Protein AF-A0A965D3B6-F1 (afdb_monomer_lite)

Foldseek 3Di:
DDDDDDPVRVVVVVVVCVVVLVCQCVPPVCSVVVSVVVVVVVVVVVVVVVVVVVVVVD

Secondary structure (DSSP, 8-state):
------HHHHHHHHHHTHHHHHHHHHHSTTHHHHHHHHHHHHHHHHHHHHHHHHHHT-

Structure (mmCIF, N/CA/C/O backbone):
data_AF-A0A965D3B6-F1
#
_entry.id   AF-A0A965D3B6-F1
#
loop_
_atom_site.group_PDB
_atom_site.id
_atom_site.type_symbol
_atom_site.label_atom_id
_atom_site.label_alt_id
_atom_site.label_comp_id
_atom_site.label_asym_id
_atom_site.label_entity_id
_atom_site.label_seq_id
_atom_site.pdbx_PDB_ins_code
_atom_site.Cartn_x
_atom_site.Cartn_y
_atom_site.Cartn_z
_atom_site.occupancy
_atom_site.B_iso_or_equiv
_atom_site.auth_seq_id
_atom_site.auth_comp_id
_atom_site.auth_asym_id
_atom_site.auth_atom_id
_atom_site.pdbx_PDB_model_num
ATOM 1 N N . ASP A 1 1 ? 7.734 17.482 -22.099 1.00 81.31 1 ASP A N 1
ATOM 2 C CA . ASP A 1 1 ? 8.330 16.401 -21.302 1.00 81.31 1 ASP A CA 1
ATOM 3 C C . ASP A 1 1 ? 7.410 16.085 -20.131 1.00 81.31 1 ASP A C 1
ATOM 5 O O . ASP A 1 1 ? 6.711 16.998 -19.694 1.00 81.31 1 ASP A O 1
ATOM 9 N N . LEU A 1 2 ? 7.338 14.829 -19.684 1.00 92.19 2 LEU A N 1
ATOM 10 C CA . LEU A 1 2 ? 6.420 14.395 -18.620 1.00 92.19 2 LEU A CA 1
ATOM 11 C C . LEU A 1 2 ? 7.192 14.177 -17.317 1.00 92.19 2 LEU A C 1
ATOM 13 O O . LEU A 1 2 ? 8.164 13.429 -17.292 1.00 92.19 2 LEU A O 1
ATOM 17 N N . TYR A 1 3 ? 6.743 14.803 -16.229 1.00 93.25 3 TYR A N 1
ATOM 18 C CA . TYR A 1 3 ? 7.340 14.585 -14.914 1.00 93.25 3 TYR A CA 1
ATOM 19 C C . TYR A 1 3 ? 7.166 13.128 -14.466 1.00 93.25 3 TYR A C 1
ATOM 21 O O . TYR A 1 3 ? 6.047 12.617 -14.390 1.00 93.25 3 TYR A O 1
ATOM 29 N N . VAL A 1 4 ? 8.287 12.490 -14.127 1.00 95.69 4 VAL A N 1
ATOM 30 C CA . VAL A 1 4 ? 8.337 11.166 -13.506 1.00 95.69 4 VAL A CA 1
ATOM 31 C C . VAL A 1 4 ? 9.104 11.303 -12.190 1.00 95.69 4 VAL A C 1
ATOM 33 O O . VAL A 1 4 ? 10.301 11.589 -12.230 1.00 95.69 4 VAL A O 1
ATOM 36 N N . PRO A 1 5 ? 8.458 11.094 -11.029 1.00 96.69 5 PRO A N 1
ATOM 37 C CA . PRO A 1 5 ? 9.132 11.217 -9.745 1.00 96.69 5 PRO A CA 1
ATOM 38 C C . PRO A 1 5 ? 10.301 10.235 -9.620 1.00 96.69 5 PRO A C 1
ATOM 40 O O . PRO A 1 5 ? 10.169 9.045 -9.942 1.00 96.69 5 PRO A O 1
ATOM 43 N N . SER A 1 6 ? 11.419 10.713 -9.081 1.00 97.00 6 SER A N 1
ATOM 44 C CA . SER A 1 6 ? 12.537 9.871 -8.664 1.00 97.00 6 SER A CA 1
ATOM 45 C C . SER A 1 6 ? 12.128 8.927 -7.520 1.00 97.00 6 SER A C 1
ATOM 47 O O . SER A 1 6 ? 11.129 9.159 -6.832 1.00 97.00 6 SER A O 1
ATOM 49 N N . PRO A 1 7 ? 12.886 7.846 -7.267 1.00 96.56 7 PRO A N 1
ATOM 50 C CA . PRO A 1 7 ? 12.592 6.940 -6.157 1.00 96.56 7 PRO A CA 1
ATOM 51 C C . PRO A 1 7 ? 12.520 7.635 -4.787 1.00 96.56 7 PRO A C 1
ATOM 53 O O . PRO A 1 7 ? 11.652 7.304 -3.980 1.00 96.56 7 PRO A O 1
ATOM 56 N N . SER A 1 8 ? 13.388 8.619 -4.534 1.00 97.06 8 SER A N 1
ATOM 57 C CA . SER A 1 8 ? 13.385 9.397 -3.289 1.00 97.06 8 SER A CA 1
ATOM 58 C C . SER A 1 8 ? 12.149 10.290 -3.173 1.00 97.06 8 SER A C 1
ATOM 60 O O . SER A 1 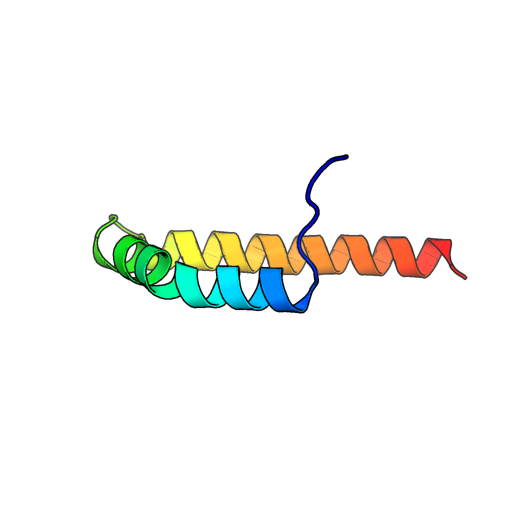8 ? 11.544 10.343 -2.105 1.00 97.06 8 SER A O 1
ATOM 62 N N . GLU A 1 9 ? 11.716 10.927 -4.264 1.00 97.62 9 GLU A N 1
ATOM 63 C CA . GLU A 1 9 ? 10.465 11.698 -4.294 1.00 97.62 9 GLU A CA 1
ATOM 64 C C . GLU A 1 9 ? 9.245 10.801 -4.060 1.00 97.62 9 GLU A C 1
ATOM 66 O O . GLU A 1 9 ? 8.378 11.147 -3.262 1.00 97.62 9 GLU A O 1
ATOM 71 N N . LYS A 1 10 ? 9.196 9.604 -4.665 1.00 96.12 10 LYS A N 1
ATOM 72 C CA . LYS A 1 10 ? 8.120 8.629 -4.398 1.00 96.12 10 LYS A CA 1
ATOM 73 C C . LYS A 1 10 ? 8.065 8.236 -2.923 1.00 96.12 10 LYS A C 1
ATOM 75 O O . LYS A 1 10 ? 6.976 8.160 -2.355 1.00 96.12 10 LYS A O 1
ATOM 80 N N . ALA A 1 11 ? 9.218 8.005 -2.295 1.00 96.12 11 ALA A N 1
ATOM 81 C CA . ALA A 1 11 ? 9.288 7.698 -0.868 1.00 96.12 11 ALA A CA 1
ATOM 82 C C . ALA A 1 11 ? 8.818 8.884 -0.009 1.00 96.12 11 ALA A C 1
ATOM 84 O O . ALA A 1 11 ? 8.039 8.695 0.926 1.00 96.12 11 ALA A O 1
ATOM 85 N N . ALA A 1 12 ? 9.220 10.109 -0.360 1.00 97.19 12 ALA A N 1
ATOM 86 C CA . ALA A 1 12 ? 8.773 11.321 0.319 1.00 97.19 12 ALA A CA 1
ATOM 87 C C . ALA A 1 12 ? 7.251 11.507 0.210 1.00 97.19 12 ALA A C 1
ATOM 89 O O . ALA A 1 12 ? 6.600 11.764 1.221 1.00 97.19 12 ALA A O 1
ATOM 90 N N . PHE A 1 13 ? 6.665 11.296 -0.972 1.00 96.12 13 PHE A N 1
ATOM 91 C CA . PHE A 1 13 ? 5.213 11.344 -1.162 1.00 96.12 13 PHE A CA 1
ATOM 92 C C . PHE A 1 13 ? 4.487 10.260 -0.365 1.00 96.12 13 PHE A C 1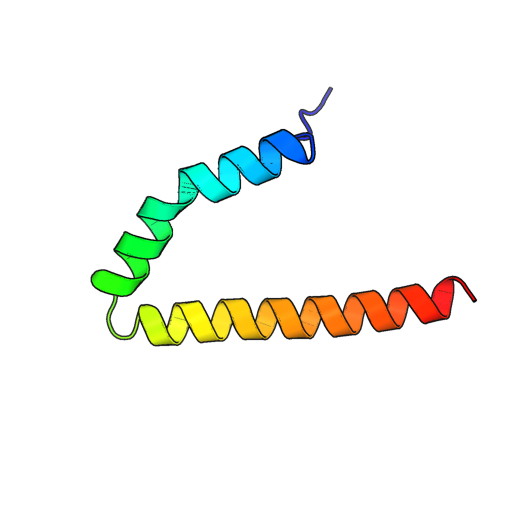
ATOM 94 O O . PHE A 1 13 ? 3.477 10.550 0.272 1.00 96.12 13 PHE A O 1
ATOM 101 N N . LYS A 1 14 ? 5.018 9.030 -0.332 1.00 93.69 14 LYS A N 1
ATOM 102 C CA . LYS A 1 14 ? 4.451 7.947 0.484 1.00 93.69 14 LYS A CA 1
ATOM 103 C C . LYS A 1 14 ? 4.429 8.314 1.970 1.00 93.69 14 LYS A C 1
ATOM 105 O O . LYS A 1 14 ? 3.412 8.102 2.624 1.00 93.69 14 LYS A O 1
ATOM 110 N N . ASN A 1 15 ? 5.517 8.885 2.482 1.00 95.94 15 ASN A N 1
ATOM 111 C CA . ASN A 1 15 ? 5.608 9.317 3.876 1.00 95.94 15 ASN A CA 1
ATOM 112 C C . ASN A 1 15 ? 4.664 10.490 4.168 1.00 95.94 15 ASN A C 1
ATOM 114 O O . ASN A 1 15 ? 3.963 10.478 5.175 1.00 95.94 15 ASN A O 1
ATOM 118 N N . ALA A 1 16 ? 4.598 11.474 3.268 1.00 97.62 16 ALA A N 1
ATOM 119 C CA . ALA A 1 16 ? 3.691 12.612 3.394 1.00 97.62 16 ALA A CA 1
ATOM 120 C C . ALA A 1 16 ? 2.209 12.197 3.369 1.00 97.62 16 ALA A C 1
ATOM 122 O O . ALA A 1 16 ? 1.375 12.878 3.959 1.00 97.62 16 ALA A O 1
ATOM 123 N N . ALA A 1 17 ? 1.880 11.071 2.730 1.00 95.94 17 ALA A N 1
ATOM 124 C CA . ALA A 1 17 ? 0.530 10.518 2.692 1.00 95.94 17 ALA A CA 1
ATOM 125 C C . ALA A 1 17 ? 0.121 9.758 3.971 1.00 95.94 17 ALA A C 1
ATOM 127 O O . ALA A 1 17 ? -1.052 9.412 4.103 1.00 95.94 17 ALA A O 1
ATOM 128 N N . ALA A 1 18 ? 1.034 9.517 4.924 1.00 95.69 18 ALA A N 1
ATOM 129 C CA . ALA A 1 18 ? 0.742 8.760 6.148 1.00 95.69 18 ALA A CA 1
ATOM 130 C C . ALA A 1 18 ? -0.519 9.232 6.910 1.00 95.69 18 ALA A C 1
ATOM 132 O O . ALA A 1 18 ? -1.339 8.375 7.253 1.00 95.69 18 ALA A O 1
ATOM 133 N N . PRO A 1 19 ? -0.776 10.548 7.080 1.00 97.81 19 PRO A N 1
ATOM 134 C CA . PRO A 1 19 ? -1.977 11.020 7.771 1.00 97.81 19 PRO A CA 1
ATOM 135 C C . PRO A 1 19 ? -3.288 10.592 7.098 1.00 97.81 19 PRO A C 1
ATOM 137 O O . PRO A 1 19 ? -4.302 10.429 7.772 1.00 97.81 19 PRO A O 1
ATOM 140 N N . VAL A 1 20 ? -3.282 10.384 5.776 1.00 97.50 20 VAL A N 1
ATOM 141 C CA . VAL A 1 20 ? -4.465 9.936 5.022 1.00 97.50 20 VAL A CA 1
ATOM 142 C C . VAL A 1 20 ? -4.785 8.478 5.347 1.00 97.50 20 VAL A C 1
ATOM 144 O O . VAL A 1 20 ? -5.950 8.130 5.529 1.00 97.50 20 VAL A O 1
ATOM 147 N N . TYR A 1 21 ? -3.761 7.631 5.474 1.00 96.12 21 TYR A N 1
ATOM 148 C CA . TYR A 1 21 ? -3.940 6.234 5.871 1.00 96.12 21 TYR A CA 1
ATOM 149 C C . TYR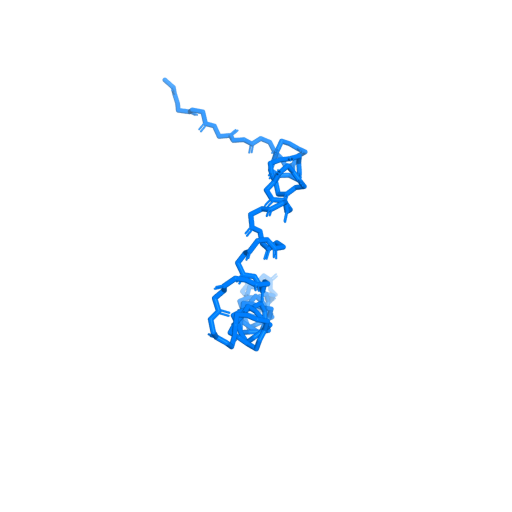 A 1 21 ? -4.418 6.126 7.317 1.00 96.12 21 TYR A C 1
ATOM 151 O O . TYR A 1 21 ? -5.316 5.339 7.610 1.00 96.12 21 TYR A O 1
ATOM 159 N N . ASP A 1 22 ? -3.852 6.929 8.217 1.00 97.69 22 ASP A N 1
ATOM 160 C CA . ASP A 1 22 ? -4.259 6.943 9.623 1.00 97.69 22 ASP A CA 1
ATOM 161 C C . ASP A 1 22 ? -5.702 7.418 9.786 1.00 97.69 22 ASP A C 1
ATOM 163 O O . ASP A 1 22 ? -6.486 6.775 10.485 1.00 97.69 22 ASP A O 1
ATOM 167 N N . TRP A 1 23 ? -6.091 8.472 9.063 1.00 98.31 23 TRP A N 1
ATOM 168 C CA . TRP A 1 23 ? -7.480 8.909 9.023 1.00 98.31 23 TRP A CA 1
ATOM 169 C C . TRP A 1 23 ? -8.402 7.807 8.489 1.00 98.31 23 TRP A C 1
ATOM 171 O O . TRP A 1 23 ? -9.409 7.507 9.127 1.00 98.31 23 TRP A O 1
ATOM 181 N N . PHE A 1 24 ? -8.052 7.162 7.370 1.00 98.31 24 PHE A N 1
ATOM 182 C CA . PHE A 1 24 ? -8.866 6.093 6.784 1.00 98.31 24 PHE A CA 1
ATOM 183 C C . PHE A 1 24 ? -9.094 4.947 7.774 1.00 98.31 24 PHE A 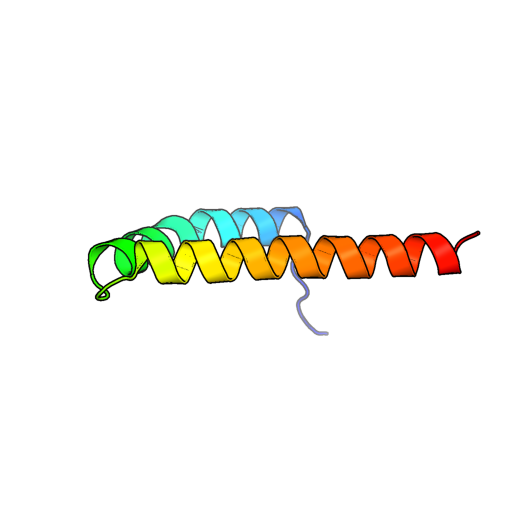C 1
ATOM 185 O O . PHE A 1 24 ? -10.237 4.561 8.012 1.00 98.31 24 PHE A O 1
ATOM 192 N N . LYS A 1 25 ? -8.024 4.444 8.400 1.00 97.94 25 LYS A N 1
ATOM 193 C CA . LYS A 1 25 ? -8.110 3.343 9.371 1.00 97.94 25 LYS A CA 1
ATOM 194 C C . LYS A 1 25 ? -9.001 3.690 10.566 1.00 97.94 25 LYS A C 1
ATOM 196 O O . LYS A 1 25 ? -9.720 2.819 11.041 1.00 97.94 25 LYS A O 1
ATOM 201 N N . ALA A 1 26 ? -8.950 4.939 11.033 1.00 98.31 26 ALA A N 1
ATOM 202 C CA . ALA A 1 26 ? -9.660 5.378 12.233 1.00 98.31 26 ALA A CA 1
ATOM 203 C C . ALA A 1 26 ? -11.120 5.801 11.993 1.00 98.31 26 ALA A C 1
ATOM 205 O O . ALA A 1 26 ? -11.917 5.761 12.926 1.00 98.31 26 ALA A O 1
ATOM 206 N N . ASN A 1 27 ? -11.468 6.245 10.781 1.00 98.12 27 ASN A N 1
ATOM 207 C CA . ASN A 1 27 ? -12.758 6.898 10.515 1.00 98.12 27 ASN A CA 1
ATOM 208 C C . ASN A 1 27 ? -13.680 6.095 9.591 1.00 98.12 27 ASN A C 1
ATOM 210 O O . ASN A 1 27 ? -14.875 6.379 9.532 1.00 98.12 27 ASN A O 1
ATOM 214 N N . VAL A 1 28 ? -13.154 5.111 8.861 1.00 98.06 28 VAL A N 1
ATOM 215 C CA . VAL A 1 28 ? -13.959 4.216 8.023 1.00 98.06 28 VAL A CA 1
ATOM 216 C C . VAL A 1 28 ? -14.293 2.962 8.820 1.00 98.06 28 VAL A C 1
ATOM 218 O O . VAL A 1 28 ? -13.419 2.386 9.467 1.00 98.06 28 VAL A O 1
ATOM 221 N N . ASP A 1 29 ? -15.549 2.516 8.761 1.00 98.44 29 ASP A N 1
ATOM 222 C CA . ASP A 1 29 ? -15.956 1.270 9.411 1.00 98.44 29 ASP A CA 1
ATOM 223 C C . ASP A 1 29 ? -15.161 0.080 8.849 1.00 98.44 29 ASP A C 1
ATOM 225 O O . ASP A 1 29 ? -15.058 -0.116 7.636 1.00 98.44 29 ASP A O 1
ATOM 229 N N . GLY A 1 30 ? -14.526 -0.680 9.742 1.00 98.25 30 GLY A N 1
ATOM 230 C CA . GLY A 1 30 ? -13.576 -1.730 9.376 1.00 98.25 30 GLY A CA 1
ATOM 231 C C . GLY A 1 30 ? -12.317 -1.238 8.642 1.00 98.25 30 GLY A C 1
ATOM 232 O O . GLY A 1 30 ? -11.619 -2.059 8.043 1.00 98.25 30 GLY A O 1
ATOM 233 N N . GLY A 1 31 ? -12.006 0.062 8.679 1.00 98.31 31 GLY A N 1
ATOM 234 C CA . GLY A 1 31 ? -10.940 0.695 7.899 1.00 98.31 31 GLY A CA 1
ATOM 235 C C . GLY A 1 31 ? -9.571 0.047 8.091 1.00 98.31 31 GLY A C 1
ATOM 236 O O . GLY A 1 31 ? -8.880 -0.221 7.114 1.00 98.31 31 GLY A O 1
ATOM 237 N N . GLU A 1 32 ? -9.200 -0.292 9.326 1.00 98.38 32 GLU A N 1
ATOM 238 C CA . GLU A 1 32 ? -7.952 -1.012 9.609 1.00 98.38 32 GLU A CA 1
ATOM 239 C C . GLU A 1 32 ? -7.904 -2.397 8.949 1.00 98.38 32 GLU A C 1
ATOM 241 O O . GLU A 1 32 ? -6.929 -2.734 8.278 1.00 98.38 32 GLU A O 1
ATOM 246 N N . LYS A 1 33 ? -8.985 -3.179 9.058 1.00 98.44 33 LYS A N 1
ATOM 247 C CA . LYS A 1 33 ? -9.075 -4.508 8.437 1.00 98.44 33 LYS A CA 1
ATOM 248 C C . LYS A 1 33 ? -8.956 -4.419 6.916 1.00 98.44 33 LYS A C 1
ATOM 250 O O . LYS A 1 33 ? -8.253 -5.223 6.310 1.00 98.44 33 LYS A O 1
ATOM 255 N N . ILE A 1 34 ? -9.652 -3.461 6.307 1.00 98.38 34 ILE A N 1
ATOM 256 C CA . ILE A 1 34 ? -9.649 -3.259 4.854 1.00 98.38 34 ILE A CA 1
ATOM 257 C C . ILE A 1 34 ? -8.271 -2.792 4.383 1.00 98.38 34 ILE A C 1
ATOM 259 O O . ILE A 1 34 ? -7.755 -3.321 3.401 1.00 98.38 34 ILE A O 1
ATOM 263 N N . PHE A 1 35 ? -7.666 -1.832 5.086 1.00 97.50 35 PHE A N 1
ATOM 264 C CA . PHE A 1 35 ? -6.341 -1.318 4.753 1.00 97.50 35 PHE A CA 1
ATOM 265 C C . PHE A 1 35 ? -5.290 -2.429 4.798 1.00 97.50 35 PHE A C 1
ATOM 267 O O . PHE A 1 35 ? -4.555 -2.601 3.829 1.00 97.50 35 PHE A O 1
ATOM 274 N N . ASN A 1 36 ? -5.279 -3.225 5.870 1.00 98.19 36 ASN A N 1
ATOM 275 C CA . ASN A 1 36 ? -4.345 -4.340 6.008 1.00 98.19 36 ASN A CA 1
ATOM 276 C C . ASN A 1 36 ? -4.571 -5.397 4.915 1.00 98.19 36 ASN A C 1
ATOM 278 O O . ASN A 1 36 ? -3.621 -5.807 4.257 1.00 98.19 36 ASN A O 1
ATOM 282 N N . ALA A 1 37 ? -5.828 -5.764 4.635 1.00 98.38 37 ALA A N 1
ATOM 283 C CA . ALA A 1 37 ? -6.143 -6.706 3.559 1.00 98.38 37 ALA A CA 1
ATOM 284 C C . ALA A 1 37 ? -5.657 -6.211 2.184 1.00 98.38 37 ALA A C 1
ATOM 286 O O . ALA A 1 37 ? -5.139 -6.999 1.393 1.00 98.38 37 ALA A O 1
ATOM 287 N N . LEU A 1 38 ? -5.792 -4.910 1.905 1.00 97.75 38 LEU A N 1
ATOM 288 C CA . LEU A 1 38 ? -5.269 -4.301 0.684 1.00 97.75 38 LEU A CA 1
ATOM 289 C C . LEU A 1 38 ? -3.738 -4.384 0.631 1.00 97.75 38 LEU A C 1
ATOM 291 O O . LEU A 1 38 ? -3.193 -4.804 -0.388 1.00 97.75 38 LEU A O 1
ATOM 295 N N . THR A 1 39 ? -3.037 -3.992 1.698 1.00 96.62 39 THR A N 1
ATOM 296 C CA . 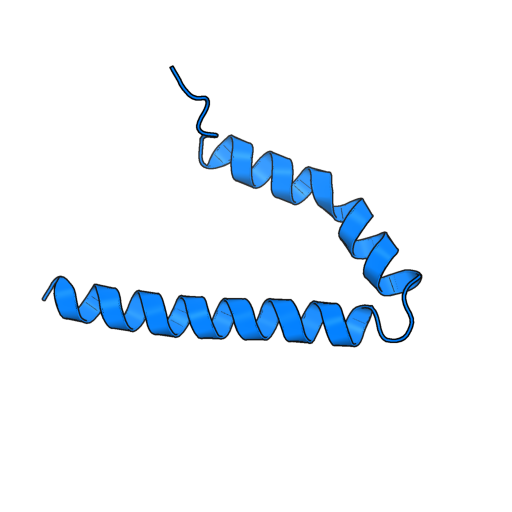THR A 1 39 ? -1.567 -4.002 1.708 1.00 96.62 39 THR A CA 1
ATOM 297 C C . THR A 1 39 ? -0.993 -5.412 1.624 1.00 96.62 39 THR A C 1
ATOM 299 O O . THR A 1 39 ? -0.003 -5.616 0.924 1.00 96.62 39 THR A O 1
ATOM 302 N N . ASP A 1 40 ? -1.642 -6.387 2.259 1.00 98.44 40 ASP A N 1
ATOM 303 C CA . ASP A 1 40 ? -1.239 -7.793 2.205 1.00 98.44 40 ASP A CA 1
ATOM 304 C C . ASP A 1 40 ? -1.426 -8.367 0.795 1.00 98.44 40 ASP A C 1
ATOM 306 O O . ASP A 1 40 ? -0.532 -9.028 0.263 1.00 98.44 40 ASP A O 1
ATOM 310 N N . ALA A 1 41 ? -2.557 -8.063 0.146 1.00 98.50 41 ALA A N 1
ATOM 311 C CA . ALA A 1 41 ? -2.809 -8.477 -1.233 1.00 98.50 41 ALA A CA 1
ATOM 312 C C . ALA A 1 41 ? -1.798 -7.862 -2.216 1.00 98.50 41 ALA A C 1
ATOM 314 O O . ALA A 1 41 ? -1.332 -8.547 -3.128 1.00 98.50 41 ALA A O 1
ATOM 315 N N . VAL A 1 42 ? -1.422 -6.591 -2.021 1.00 97.81 42 VAL A N 1
ATOM 316 C CA . VAL A 1 42 ? -0.376 -5.935 -2.822 1.00 97.81 42 VAL A CA 1
ATOM 317 C C . VAL A 1 42 ? 0.971 -6.629 -2.629 1.00 97.81 42 VAL A C 1
ATOM 319 O O . VAL A 1 42 ? 1.614 -6.958 -3.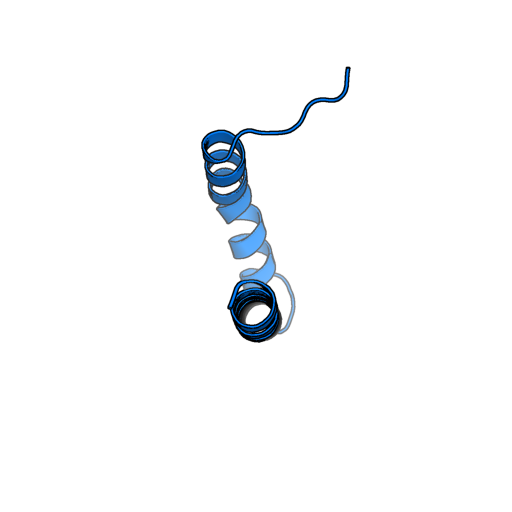622 1.00 97.81 42 VAL A O 1
ATOM 322 N N . ALA A 1 43 ? 1.375 -6.911 -1.388 1.00 98.06 43 ALA A N 1
ATOM 323 C CA . ALA A 1 43 ? 2.637 -7.595 -1.110 1.00 98.06 43 ALA A CA 1
ATOM 324 C C . ALA A 1 43 ? 2.693 -9.000 -1.740 1.00 98.06 43 ALA A C 1
ATOM 326 O O . ALA A 1 43 ? 3.720 -9.386 -2.301 1.00 98.06 43 ALA A O 1
ATOM 327 N N . ALA A 1 44 ? 1.584 -9.747 -1.703 1.00 98.25 44 ALA A N 1
ATOM 328 C CA . ALA A 1 44 ? 1.480 -11.044 -2.369 1.00 98.25 44 ALA A CA 1
ATOM 329 C C . ALA A 1 44 ? 1.651 -10.916 -3.894 1.00 98.25 44 ALA A C 1
ATOM 331 O O . ALA A 1 44 ? 2.480 -11.610 -4.483 1.00 98.25 44 ALA A O 1
ATOM 332 N N . ALA A 1 45 ? 0.937 -9.976 -4.522 1.00 98.50 45 ALA A N 1
ATOM 333 C CA . ALA A 1 45 ? 1.036 -9.735 -5.959 1.00 98.50 45 ALA A CA 1
ATOM 334 C C . ALA A 1 45 ? 2.443 -9.271 -6.385 1.00 98.50 45 ALA A C 1
ATOM 336 O O . ALA A 1 45 ? 2.958 -9.712 -7.412 1.00 98.50 45 ALA A O 1
ATOM 337 N N . GLU A 1 46 ? 3.094 -8.410 -5.597 1.00 97.88 46 GLU A N 1
ATOM 338 C CA . GLU A 1 46 ? 4.490 -8.016 -5.819 1.00 97.88 46 GLU A CA 1
ATOM 339 C C . GLU A 1 46 ? 5.433 -9.225 -5.752 1.00 97.88 46 GLU A C 1
ATOM 341 O O . GLU A 1 46 ? 6.341 -9.341 -6.580 1.00 97.88 46 GLU A O 1
ATOM 346 N N . GLY A 1 47 ? 5.200 -10.148 -4.814 1.00 97.94 47 GLY A N 1
ATOM 347 C CA . GLY A 1 47 ? 5.917 -11.419 -4.718 1.00 97.94 47 GLY A CA 1
ATOM 348 C C . GLY A 1 47 ? 5.796 -12.259 -5.991 1.00 97.94 47 GLY A C 1
ATOM 349 O O . GLY A 1 47 ? 6.817 -12.647 -6.565 1.00 97.94 47 GLY A O 1
ATOM 350 N N . ASP A 1 48 ? 4.572 -12.474 -6.474 1.00 98.19 48 ASP A N 1
ATOM 351 C CA . ASP A 1 48 ? 4.301 -13.248 -7.692 1.00 98.19 48 ASP A CA 1
ATOM 352 C C . ASP A 1 48 ? 4.944 -12.615 -8.933 1.00 98.19 48 ASP A C 1
ATOM 354 O O . ASP A 1 48 ? 5.581 -13.302 -9.738 1.00 98.19 48 ASP A O 1
ATOM 358 N N . ILE A 1 49 ? 4.840 -11.289 -9.072 1.00 97.75 49 ILE A N 1
ATOM 359 C CA . ILE A 1 49 ? 5.455 -10.538 -10.174 1.00 97.75 49 ILE A CA 1
ATOM 360 C C . ILE A 1 49 ? 6.978 -10.680 -10.139 1.00 97.75 49 ILE A C 1
ATOM 362 O O . ILE A 1 49 ? 7.598 -10.919 -11.176 1.00 97.75 49 ILE A O 1
ATOM 366 N N . ASN A 1 50 ? 7.596 -10.539 -8.966 1.00 97.06 50 ASN A N 1
ATOM 367 C CA . ASN A 1 50 ? 9.044 -10.663 -8.827 1.00 97.06 50 ASN A CA 1
ATOM 368 C C . ASN A 1 50 ? 9.518 -12.092 -9.119 1.00 97.06 50 ASN A C 1
ATOM 370 O O . ASN A 1 50 ? 10.531 -12.266 -9.797 1.00 97.06 50 ASN A O 1
ATOM 374 N N . ALA A 1 51 ? 8.767 -13.106 -8.681 1.00 96.81 51 ALA A N 1
ATOM 375 C CA . ALA A 1 51 ? 9.041 -14.501 -9.009 1.00 96.81 51 ALA A CA 1
ATOM 376 C C . ALA A 1 51 ? 8.927 -14.774 -10.518 1.00 96.81 51 ALA A C 1
ATOM 378 O O . ALA A 1 51 ? 9.752 -15.502 -11.068 1.00 96.81 51 ALA A O 1
ATOM 379 N N . GLY A 1 52 ? 7.943 -14.174 -11.196 1.00 97.31 52 GLY A N 1
ATOM 380 C CA . GLY A 1 52 ? 7.820 -14.217 -12.655 1.00 97.31 52 GLY A CA 1
ATOM 381 C C . GLY A 1 52 ? 9.027 -13.588 -13.351 1.00 97.31 52 GLY A C 1
ATOM 382 O O . GLY A 1 52 ? 9.718 -14.259 -14.110 1.00 97.31 52 GLY A O 1
ATOM 383 N N . ARG A 1 53 ? 9.362 -12.340 -13.002 1.00 96.00 53 ARG A N 1
ATOM 384 C CA . ARG A 1 53 ? 10.511 -11.614 -13.578 1.00 96.00 53 ARG A CA 1
ATOM 385 C C . ARG A 1 53 ? 11.839 -12.344 -13.388 1.00 96.00 53 ARG A C 1
ATOM 387 O O . ARG A 1 53 ? 12.684 -12.305 -14.273 1.00 96.00 53 ARG A O 1
ATOM 394 N N . ALA A 1 54 ? 12.035 -12.997 -12.244 1.00 95.75 54 ALA A N 1
ATOM 395 C CA . ALA A 1 54 ? 13.249 -13.763 -11.980 1.00 95.75 54 ALA A CA 1
ATOM 396 C C . ALA A 1 54 ? 13.404 -14.964 -12.927 1.00 95.75 54 ALA A C 1
ATOM 398 O O . ALA A 1 54 ? 14.529 -15.302 -13.283 1.00 95.75 54 ALA A O 1
ATOM 399 N N . LYS A 1 55 ? 12.295 -15.586 -13.351 1.00 95.44 55 LYS A N 1
ATOM 400 C CA . LYS A 1 55 ? 12.309 -16.676 -14.338 1.00 95.44 55 LYS A CA 1
ATOM 401 C C . LYS A 1 55 ? 12.626 -16.180 -15.747 1.00 95.44 55 LYS A C 1
ATOM 403 O O . LYS A 1 55 ? 13.267 -16.906 -16.490 1.00 95.44 55 LYS A O 1
ATOM 408 N N . ASP A 1 56 ? 12.212 -14.962 -16.091 1.00 93.94 56 ASP A N 1
ATOM 409 C CA . ASP A 1 56 ? 12.446 -14.379 -17.421 1.00 93.94 56 ASP A CA 1
ATOM 410 C C . ASP A 1 56 ? 13.905 -13.927 -17.646 1.00 93.94 56 ASP A C 1
ATOM 412 O O . ASP A 1 56 ? 14.312 -13.713 -18.786 1.00 93.94 56 ASP A O 1
ATOM 416 N N . ILE A 1 57 ? 14.683 -13.736 -16.571 1.00 91.69 57 ILE A N 1
ATOM 417 C CA . ILE A 1 57 ? 16.072 -13.229 -16.606 1.00 91.69 57 ILE A CA 1
ATOM 418 C C . ILE A 1 57 ? 17.112 -14.360 -16.387 1.00 91.69 57 ILE A C 1
ATOM 420 O O . ILE A 1 57 ? 18.316 -14.099 -16.391 1.00 91.69 57 ILE A O 1
ATOM 424 N N . GLN A 1 58 ? 16.673 -15.613 -16.209 1.00 63.28 58 GLN A N 1
ATOM 425 C CA . GLN A 1 58 ? 17.538 -16.809 -16.201 1.00 63.28 58 GLN A CA 1
ATOM 426 C C . GLN A 1 58 ? 17.787 -17.339 -17.613 1.00 63.28 58 GLN A C 1
ATOM 428 O O . GLN A 1 58 ? 18.928 -17.794 -17.851 1.00 63.28 58 GLN A O 1
#

Sequence (58 aa):
DLYVPSPSEKAAFKNAAAPVYDWFKANVDGGEKIFNALTDAVAAAEGDINAGRAKDIQ

Radius of gyration: 15.75 Å; chains: 1; bounding box: 34×33×34 Å

pLDDT: mean 96.16, std 5.05, range [63.28, 98.5]